Protein AF-A0AAE8HXZ0-F1 (afdb_monomer_lite)

Structure (mmCIF, N/CA/C/O backbone):
data_AF-A0AAE8HXZ0-F1
#
_entry.id   AF-A0AAE8HXZ0-F1
#
loop_
_atom_site.group_PDB
_atom_site.id
_atom_site.type_symbol
_atom_site.label_atom_id
_atom_site.label_alt_id
_atom_site.label_comp_id
_atom_site.label_asym_id
_atom_site.label_entity_id
_atom_site.label_seq_id
_atom_site.pdbx_PDB_ins_code
_atom_site.Cartn_x
_atom_site.Cartn_y
_atom_site.Cartn_z
_atom_site.occupancy
_atom_site.B_iso_or_equiv
_atom_site.auth_seq_id
_atom_site.auth_comp_id
_atom_site.auth_asym_id
_atom_site.auth_atom_id
_atom_site.pdbx_PDB_model_num
ATOM 1 N N . MET A 1 1 ? -3.120 -2.934 -0.104 1.00 92.19 1 MET A N 1
ATOM 2 C CA . MET A 1 1 ? -2.811 -2.617 -1.514 1.00 92.19 1 MET A CA 1
ATOM 3 C C . MET A 1 1 ? -2.583 -1.122 -1.677 1.00 92.19 1 MET A C 1
ATOM 5 O O . MET A 1 1 ? -1.446 -0.755 -1.923 1.00 92.19 1 MET A O 1
ATOM 9 N N . ALA A 1 2 ? -3.593 -0.275 -1.425 1.00 96.12 2 ALA A N 1
ATOM 10 C CA . ALA A 1 2 ? -3.487 1.191 -1.503 1.00 96.12 2 ALA A CA 1
ATOM 11 C C . ALA A 1 2 ? -2.218 1.760 -0.833 1.00 96.12 2 ALA A C 1
ATOM 13 O O . ALA A 1 2 ? -1.395 2.366 -1.506 1.00 96.12 2 ALA A O 1
ATOM 14 N N . ALA A 1 3 ? -1.989 1.439 0.446 1.00 96.56 3 ALA A N 1
ATOM 15 C CA . ALA A 1 3 ? -0.815 1.903 1.197 1.00 96.56 3 ALA A CA 1
ATOM 16 C C . ALA A 1 3 ? 0.551 1.437 0.648 1.00 96.56 3 ALA A C 1
ATOM 18 O O . ALA A 1 3 ? 1.568 2.062 0.921 1.00 96.56 3 ALA A O 1
ATOM 19 N N . CYS A 1 4 ? 0.604 0.336 -0.108 1.00 97.38 4 CYS A N 1
ATOM 20 C CA . CYS A 1 4 ? 1.838 -0.071 -0.786 1.00 97.38 4 CYS A CA 1
ATOM 21 C C . CYS A 1 4 ? 2.037 0.728 -2.077 1.00 97.38 4 CYS A C 1
ATOM 23 O O . CYS A 1 4 ? 3.144 1.179 -2.365 1.00 97.38 4 CYS A O 1
ATOM 25 N N . LEU A 1 5 ? 0.953 0.928 -2.833 1.00 97.75 5 LEU A N 1
ATOM 26 C CA . LEU A 1 5 ? 0.959 1.648 -4.103 1.00 97.75 5 LEU A CA 1
ATOM 27 C C . LEU A 1 5 ? 1.390 3.112 -3.940 1.00 97.75 5 LEU A C 1
ATOM 29 O O . LEU A 1 5 ? 2.211 3.581 -4.721 1.00 97.75 5 LEU A O 1
ATOM 33 N N . THR A 1 6 ? 0.952 3.797 -2.877 1.00 97.19 6 THR A N 1
ATOM 34 C CA . THR A 1 6 ? 1.369 5.182 -2.560 1.00 97.19 6 THR A CA 1
ATOM 35 C C . THR A 1 6 ? 2.874 5.343 -2.321 1.00 97.19 6 THR A C 1
ATOM 37 O O . THR A 1 6 ? 3.382 6.460 -2.315 1.00 97.19 6 THR A O 1
ATOM 40 N N . ARG A 1 7 ? 3.607 4.242 -2.128 1.00 95.19 7 ARG A N 1
ATOM 41 C CA . ARG A 1 7 ? 5.056 4.237 -1.887 1.00 95.19 7 ARG A CA 1
ATOM 42 C C . ARG A 1 7 ? 5.869 3.814 -3.109 1.00 95.19 7 ARG A C 1
ATOM 44 O O . ARG A 1 7 ? 7.080 3.687 -2.999 1.00 95.19 7 ARG A O 1
ATOM 51 N N . GLN A 1 8 ? 5.222 3.556 -4.245 1.00 95.44 8 GLN A N 1
ATOM 52 C CA . GLN A 1 8 ? 5.922 3.157 -5.463 1.00 95.44 8 GLN A CA 1
ATOM 53 C C . GLN A 1 8 ? 6.531 4.373 -6.164 1.00 95.44 8 GLN A C 1
ATOM 55 O O . GLN A 1 8 ? 5.982 5.480 -6.124 1.00 95.44 8 GLN A O 1
ATOM 60 N N . ASP A 1 9 ? 7.651 4.155 -6.850 1.00 94.44 9 ASP A N 1
ATOM 61 C CA . ASP A 1 9 ? 8.340 5.200 -7.614 1.00 94.44 9 ASP A CA 1
ATOM 62 C C . ASP A 1 9 ? 7.613 5.564 -8.913 1.00 94.44 9 ASP A C 1
ATOM 64 O O . ASP A 1 9 ? 7.734 6.687 -9.398 1.00 94.44 9 ASP A O 1
ATOM 68 N N . VAL A 1 10 ? 6.800 4.645 -9.444 1.00 95.38 10 VAL A N 1
ATOM 69 C CA . VAL A 1 10 ? 5.996 4.856 -10.654 1.00 95.38 10 VAL A CA 1
ATOM 70 C C . VAL A 1 10 ? 4.844 5.829 -10.351 1.00 95.38 10 VAL A C 1
ATOM 72 O O . VAL A 1 10 ? 3.943 5.454 -9.592 1.00 95.38 10 VAL A O 1
ATOM 75 N N . PRO A 1 11 ? 4.800 7.035 -10.963 1.00 97.00 11 PRO A N 1
ATOM 76 C CA . PRO A 1 11 ? 3.822 8.072 -10.613 1.00 97.00 11 PRO A CA 1
ATOM 77 C C . PRO A 1 11 ? 2.368 7.615 -10.730 1.00 97.00 11 PRO A C 1
ATOM 79 O O . PRO A 1 11 ? 1.582 7.824 -9.811 1.00 97.00 11 PRO A O 1
ATOM 82 N N . TYR A 1 12 ? 2.037 6.901 -11.809 1.00 97.12 12 TYR A N 1
ATOM 83 C CA . TYR A 1 12 ? 0.696 6.356 -12.011 1.00 97.12 12 TYR A CA 1
ATOM 84 C C . TYR A 1 12 ? 0.282 5.402 -10.880 1.00 97.12 12 TYR A C 1
ATOM 86 O O . TYR A 1 12 ? -0.817 5.500 -10.348 1.00 97.12 12 TYR A O 1
ATOM 94 N N . LEU A 1 13 ? 1.168 4.496 -10.451 1.00 97.62 13 LEU A N 1
ATOM 95 C CA . LEU A 1 13 ? 0.850 3.568 -9.360 1.00 97.62 13 LEU A CA 1
ATOM 96 C C . LEU A 1 13 ? 0.683 4.296 -8.028 1.00 97.62 13 LEU A C 1
ATOM 98 O O . LEU A 1 13 ? -0.207 3.948 -7.253 1.00 97.62 13 LEU A O 1
ATOM 102 N N . ARG A 1 14 ? 1.497 5.325 -7.783 1.00 97.94 14 ARG A N 1
ATOM 103 C CA . ARG A 1 14 ? 1.372 6.182 -6.603 1.00 97.94 14 ARG A CA 1
ATOM 104 C C . ARG A 1 14 ? 0.014 6.868 -6.549 1.00 97.94 14 ARG A C 1
ATOM 106 O O . ARG A 1 14 ? -0.670 6.780 -5.530 1.00 97.94 14 ARG A O 1
ATOM 113 N N . GLU A 1 15 ? -0.393 7.486 -7.653 1.00 98.19 15 GLU A N 1
ATOM 114 C CA . GLU A 1 15 ? -1.700 8.126 -7.797 1.00 98.19 15 GLU A CA 1
ATOM 115 C C . GLU A 1 15 ? -2.845 7.128 -7.586 1.00 98.19 15 GLU A C 1
ATOM 117 O O . GLU A 1 15 ? -3.724 7.371 -6.760 1.00 98.19 15 GLU A O 1
ATOM 122 N N . GLN A 1 16 ? -2.788 5.956 -8.226 1.00 98.00 16 GLN A N 1
ATOM 123 C CA . GLN A 1 16 ? -3.768 4.886 -8.012 1.00 98.00 16 GLN A CA 1
ATOM 124 C C . GLN A 1 16 ? -3.855 4.478 -6.533 1.00 98.00 16 GLN A C 1
ATOM 126 O O . GLN A 1 16 ? -4.948 4.241 -6.017 1.00 98.00 16 GLN A O 1
ATOM 131 N N . GLY A 1 17 ? -2.722 4.434 -5.826 1.00 97.56 17 GLY A N 1
ATOM 132 C CA . GLY A 1 17 ? -2.674 4.203 -4.385 1.00 97.56 17 GLY A CA 1
ATOM 133 C C . GLY A 1 17 ? -3.431 5.262 -3.582 1.00 97.56 17 GLY A C 1
ATOM 134 O O . GLY A 1 17 ? -4.207 4.902 -2.694 1.00 97.56 17 GLY A O 1
ATOM 135 N N . HIS A 1 18 ? -3.250 6.544 -3.910 1.00 97.56 18 HIS A N 1
ATOM 136 C CA . HIS A 1 18 ? -3.962 7.649 -3.262 1.00 97.56 18 HIS A CA 1
ATOM 137 C C . HIS A 1 18 ? -5.463 7.607 -3.552 1.00 97.56 18 HIS A C 1
ATOM 139 O O . HIS A 1 18 ? -6.260 7.700 -2.622 1.00 97.56 18 HIS A O 1
ATOM 145 N N . LEU A 1 19 ? -5.860 7.391 -4.809 1.00 97.75 19 LEU A N 1
ATOM 146 C CA . LEU A 1 19 ? -7.269 7.293 -5.201 1.00 97.75 19 LEU A CA 1
ATOM 147 C C . LEU A 1 19 ? -7.977 6.137 -4.484 1.00 97.75 19 LEU A C 1
ATOM 149 O O . LEU A 1 19 ? -9.075 6.309 -3.955 1.00 97.75 19 LEU A O 1
ATOM 153 N N . TRP A 1 20 ? -7.331 4.972 -4.399 1.00 95.50 20 TRP A N 1
ATOM 154 C CA . TRP A 1 20 ? -7.861 3.837 -3.644 1.00 95.50 20 TRP A CA 1
ATOM 155 C C . TRP A 1 20 ? -7.920 4.116 -2.141 1.00 95.50 20 TRP A C 1
ATOM 157 O O . TRP A 1 20 ? -8.905 3.756 -1.502 1.00 95.50 20 TRP A O 1
ATOM 167 N N . GLY A 1 21 ? -6.891 4.750 -1.570 1.00 94.69 21 GLY A N 1
ATOM 168 C CA . GLY A 1 21 ? -6.874 5.145 -0.160 1.00 94.69 21 GLY A CA 1
ATOM 169 C C . GLY A 1 21 ? -8.021 6.095 0.181 1.00 94.69 21 GLY A C 1
ATOM 170 O O . GLY A 1 21 ? -8.763 5.844 1.126 1.00 94.69 21 GLY A O 1
ATOM 171 N N . ASN A 1 22 ? -8.234 7.118 -0.646 1.00 94.44 22 ASN A N 1
ATOM 172 C CA . ASN A 1 22 ? -9.338 8.062 -0.492 1.00 94.44 22 ASN A CA 1
ATOM 173 C C . ASN A 1 22 ? -10.696 7.363 -0.599 1.00 94.44 22 ASN A C 1
ATOM 175 O O . ASN A 1 22 ? -11.563 7.592 0.237 1.00 94.44 22 ASN A O 1
ATOM 179 N N . ALA A 1 23 ? -10.873 6.465 -1.572 1.00 94.25 23 ALA A N 1
ATOM 180 C CA . ALA A 1 23 ? -12.110 5.699 -1.707 1.00 94.25 23 ALA A CA 1
ATOM 181 C C . ALA A 1 23 ? -12.381 4.797 -0.489 1.00 94.25 23 ALA A C 1
ATOM 183 O O . ALA A 1 23 ? -13.538 4.636 -0.106 1.00 94.25 23 ALA A O 1
ATOM 184 N N . ILE A 1 24 ? -11.336 4.224 0.126 1.00 91.31 24 ILE A N 1
ATOM 185 C CA . ILE A 1 24 ? -11.455 3.453 1.374 1.00 91.31 24 ILE A CA 1
ATOM 186 C C . ILE A 1 24 ? -11.887 4.363 2.520 1.00 91.31 24 ILE A C 1
ATOM 188 O O . ILE A 1 24 ? -12.813 4.005 3.228 1.00 91.31 24 ILE A O 1
ATOM 192 N N . LEU A 1 25 ? -11.277 5.537 2.689 1.00 90.62 25 LEU A N 1
ATOM 193 C CA . LEU A 1 25 ? -11.635 6.457 3.775 1.00 90.62 25 LEU A CA 1
ATOM 194 C C . LEU A 1 25 ? -13.035 7.067 3.604 1.00 90.62 25 LEU A C 1
ATOM 196 O O . LEU A 1 25 ? -13.727 7.289 4.586 1.00 90.62 25 LEU A O 1
ATOM 200 N N . GLN A 1 26 ? -13.469 7.322 2.368 1.00 90.88 26 GLN A N 1
ATOM 201 C CA . GLN A 1 26 ? -14.799 7.874 2.080 1.00 90.88 26 GLN A CA 1
ATOM 202 C C . GLN A 1 26 ? -15.932 6.863 2.273 1.00 90.88 26 GLN A C 1
ATOM 204 O O . GLN A 1 26 ? -17.063 7.255 2.542 1.00 90.88 26 GLN A O 1
ATOM 209 N N . ARG A 1 27 ? -15.654 5.576 2.044 1.00 89.38 27 ARG A N 1
ATOM 210 C CA . ARG A 1 27 ? -16.660 4.499 2.081 1.00 89.38 27 ARG A CA 1
ATOM 211 C C . ARG A 1 27 ? -16.536 3.609 3.310 1.00 89.38 27 ARG A C 1
ATOM 213 O O . ARG A 1 27 ? -17.421 2.802 3.565 1.00 89.38 27 ARG A O 1
ATOM 220 N N . GLY A 1 28 ? -15.405 3.684 3.994 1.00 83.81 28 GLY A N 1
ATOM 221 C CA . GLY A 1 28 ? -15.100 2.894 5.166 1.00 83.81 28 GLY A CA 1
ATOM 222 C C . GLY A 1 28 ? -15.648 3.550 6.419 1.00 83.81 28 GLY A C 1
ATOM 223 O O . GLY A 1 28 ? -15.753 4.768 6.512 1.00 83.81 28 GLY A O 1
ATOM 224 N N . HIS A 1 29 ? -15.971 2.712 7.390 1.00 84.31 29 HIS A N 1
ATOM 225 C CA . HIS A 1 29 ? -16.290 3.141 8.741 1.00 84.31 29 HIS A CA 1
ATOM 226 C C . HIS A 1 29 ? -15.020 3.159 9.610 1.00 84.31 29 HIS A C 1
ATOM 228 O O . HIS A 1 29 ? -13.959 2.690 9.177 1.00 84.31 29 HIS A O 1
ATOM 234 N N . GLY A 1 30 ? -15.143 3.691 10.824 1.00 83.38 30 GLY A N 1
ATOM 235 C CA . GLY A 1 30 ? -14.051 3.838 11.786 1.00 83.38 30 GLY A CA 1
ATOM 236 C C . GLY A 1 30 ? -13.226 5.108 11.610 1.00 83.38 30 GLY A C 1
ATOM 237 O O . GLY A 1 30 ? -13.439 5.901 10.688 1.00 83.38 30 GLY A O 1
ATOM 238 N N . SER A 1 31 ? -12.299 5.330 12.538 1.00 85.50 31 SER A N 1
ATOM 239 C CA . SER A 1 31 ? -11.496 6.550 12.559 1.00 85.50 31 SER A CA 1
ATOM 240 C C . SER A 1 31 ? -10.389 6.512 11.502 1.00 85.50 31 SER A C 1
ATOM 242 O O . SER A 1 31 ? -9.917 5.451 11.092 1.00 85.50 31 SER A O 1
ATOM 244 N N . VAL A 1 32 ? -9.914 7.686 11.075 1.00 85.75 32 VAL A N 1
ATOM 245 C CA . VAL A 1 32 ? -8.735 7.780 10.194 1.00 85.75 32 VAL A CA 1
ATOM 246 C C . VAL A 1 32 ? -7.514 7.107 10.837 1.00 85.75 32 VAL A C 1
ATOM 248 O O . VAL A 1 32 ? -6.717 6.501 10.126 1.00 85.75 32 VAL A O 1
ATOM 251 N N . GLU A 1 33 ? -7.399 7.158 12.166 1.00 86.56 33 GLU A N 1
ATOM 252 C CA . GLU A 1 33 ? -6.290 6.579 12.933 1.00 86.56 33 GLU A CA 1
ATOM 253 C C . GLU A 1 33 ? -6.221 5.042 12.831 1.00 86.56 33 GLU A C 1
ATOM 255 O O . GLU A 1 33 ? -5.139 4.451 12.711 1.00 86.56 33 GLU A O 1
ATOM 260 N N . ASP A 1 34 ? -7.379 4.379 12.781 1.00 83.62 34 ASP A N 1
ATOM 261 C CA . ASP A 1 34 ? -7.455 2.928 12.580 1.00 83.62 34 ASP A CA 1
ATOM 262 C C . ASP A 1 34 ? -6.897 2.528 11.204 1.00 83.62 34 ASP A C 1
ATOM 264 O O . ASP A 1 34 ? -6.177 1.530 11.054 1.00 83.62 34 ASP A O 1
ATOM 268 N N . TRP A 1 35 ? -7.183 3.340 10.183 1.00 88.62 35 TRP A N 1
ATOM 269 C CA . TRP A 1 35 ? -6.701 3.126 8.820 1.00 88.62 35 TRP A CA 1
ATOM 270 C C . TRP A 1 35 ? -5.222 3.483 8.650 1.00 88.62 35 TRP A C 1
ATOM 272 O O . TRP A 1 35 ? -4.506 2.760 7.944 1.00 88.62 35 TRP A O 1
ATOM 282 N N . THR A 1 36 ? -4.737 4.550 9.295 1.00 89.75 36 THR A N 1
ATOM 283 C CA . THR A 1 36 ? -3.319 4.947 9.236 1.00 89.75 36 THR A CA 1
ATOM 284 C C . THR A 1 36 ? -2.429 3.904 9.900 1.00 89.75 36 THR A C 1
ATOM 286 O O . THR A 1 36 ? -1.418 3.524 9.315 1.00 89.75 36 THR A O 1
ATOM 289 N N . THR A 1 37 ? -2.855 3.315 11.021 1.00 89.62 37 THR A N 1
ATOM 290 C CA . THR A 1 37 ? -2.123 2.221 11.683 1.00 89.62 37 THR A CA 1
ATOM 291 C C . THR A 1 37 ? -1.895 1.025 10.747 1.00 89.62 37 THR A C 1
ATOM 293 O O . THR A 1 37 ? -0.809 0.434 10.703 1.00 89.62 37 THR A O 1
ATOM 296 N N . LEU A 1 38 ? -2.906 0.653 9.950 1.00 91.62 38 LEU A N 1
ATOM 297 C CA . LEU A 1 38 ? -2.757 -0.401 8.942 1.00 91.62 38 LEU A CA 1
ATOM 298 C C .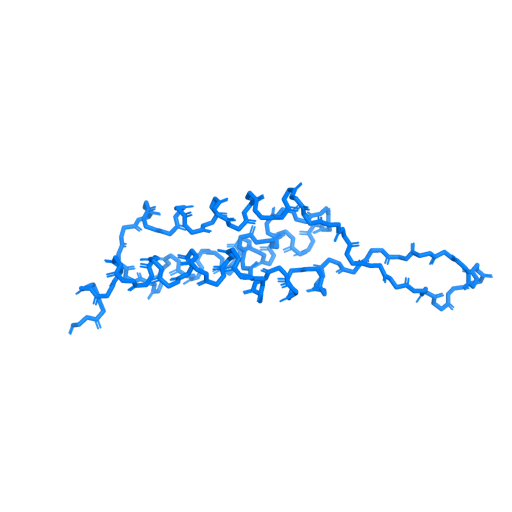 LEU A 1 38 ? -1.824 0.028 7.799 1.00 91.62 38 LEU A C 1
ATOM 300 O O . LEU A 1 38 ? -1.022 -0.785 7.328 1.00 91.62 38 LEU A O 1
ATOM 304 N N . ALA A 1 39 ? -1.922 1.279 7.343 1.00 94.62 39 ALA A N 1
ATOM 305 C CA . ALA A 1 39 ? -1.052 1.818 6.302 1.00 94.62 39 ALA A CA 1
ATOM 306 C C . ALA A 1 39 ? 0.426 1.831 6.735 1.00 94.62 39 ALA A C 1
ATOM 308 O O . ALA A 1 39 ? 1.289 1.409 5.961 1.00 94.62 39 ALA A O 1
ATOM 309 N N . ASP A 1 40 ? 0.707 2.201 7.983 1.00 93.81 40 ASP A N 1
ATOM 310 C CA . ASP A 1 40 ? 2.052 2.207 8.562 1.00 93.81 40 ASP A CA 1
ATOM 311 C C . ASP A 1 40 ? 2.627 0.797 8.674 1.00 93.81 40 ASP A C 1
ATOM 313 O O . ASP A 1 40 ? 3.779 0.558 8.306 1.00 93.81 40 ASP A O 1
ATOM 317 N N . ALA A 1 41 ? 1.813 -0.179 9.089 1.00 93.62 41 ALA A N 1
ATOM 318 C CA . ALA A 1 41 ? 2.229 -1.578 9.117 1.00 93.62 41 ALA A CA 1
ATOM 319 C C . ALA A 1 41 ? 2.600 -2.102 7.717 1.00 93.62 41 ALA A C 1
ATOM 321 O O . ALA A 1 41 ? 3.573 -2.847 7.569 1.00 93.62 41 ALA A O 1
ATOM 322 N N . VAL A 1 42 ? 1.858 -1.694 6.680 1.00 96.38 42 VAL A N 1
ATOM 323 C CA . VAL A 1 42 ? 2.202 -1.995 5.280 1.00 96.38 42 VAL A CA 1
ATOM 324 C C . VAL A 1 42 ? 3.507 -1.305 4.883 1.00 96.38 42 VAL A C 1
ATOM 326 O O . VAL A 1 42 ? 4.359 -1.951 4.278 1.00 96.38 42 VAL A O 1
ATOM 329 N N . GLY A 1 43 ? 3.704 -0.036 5.248 1.00 95.25 43 GLY A N 1
ATOM 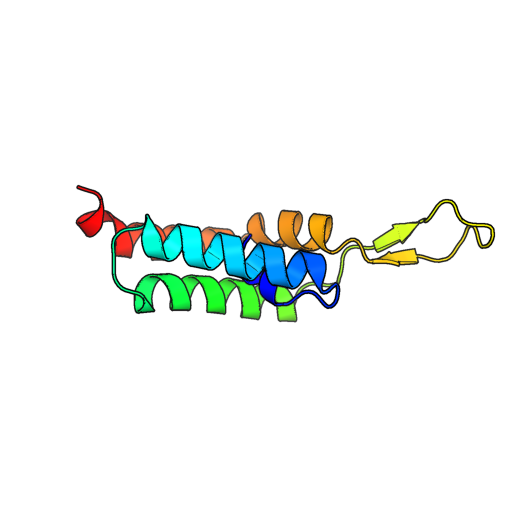330 C CA . GLY A 1 43 ? 4.936 0.709 4.971 1.00 95.25 43 GLY A CA 1
ATOM 331 C C . GLY A 1 43 ? 6.173 0.091 5.630 1.00 95.25 43 GLY A C 1
ATOM 332 O O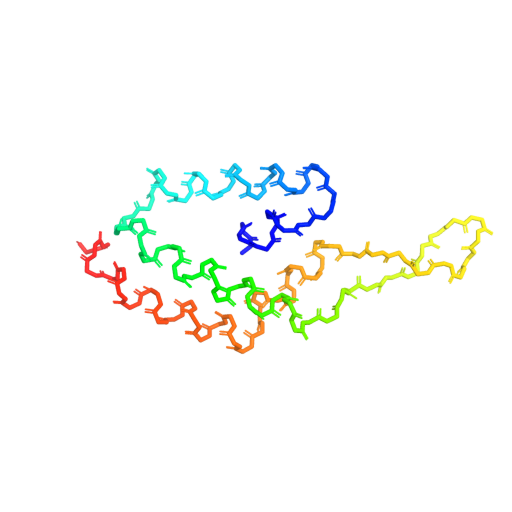 . GLY A 1 43 ? 7.199 -0.084 4.974 1.00 95.25 43 GLY A O 1
ATOM 333 N N . ALA A 1 44 ? 6.062 -0.314 6.895 1.00 94.88 44 ALA A N 1
ATOM 334 C CA . ALA A 1 44 ? 7.132 -0.979 7.634 1.00 94.88 44 ALA A CA 1
ATOM 335 C C . ALA A 1 44 ? 7.468 -2.364 7.061 1.00 94.88 44 ALA A C 1
ATOM 337 O O . ALA A 1 44 ? 8.629 -2.770 7.061 1.00 94.88 44 ALA A O 1
ATOM 338 N N . ALA A 1 45 ? 6.466 -3.100 6.571 1.00 95.44 45 ALA A N 1
ATOM 339 C CA . ALA A 1 45 ? 6.695 -4.361 5.877 1.00 95.44 45 ALA A CA 1
ATOM 340 C C . ALA A 1 45 ? 7.356 -4.133 4.507 1.00 95.44 45 ALA A C 1
ATOM 342 O O . ALA A 1 45 ? 8.309 -4.833 4.174 1.00 95.44 45 ALA A O 1
ATOM 343 N N . ALA A 1 46 ? 6.913 -3.119 3.754 1.00 95.06 46 ALA A N 1
ATOM 344 C CA . ALA A 1 46 ? 7.486 -2.769 2.456 1.00 95.06 46 ALA A CA 1
ATOM 345 C C . ALA A 1 46 ? 8.972 -2.410 2.571 1.00 95.06 46 ALA A C 1
ATOM 347 O O . ALA A 1 46 ? 9.773 -2.872 1.771 1.00 95.06 46 ALA A O 1
ATOM 348 N N . ALA A 1 47 ? 9.352 -1.651 3.604 1.00 93.56 47 ALA A N 1
ATOM 349 C CA . ALA A 1 47 ? 10.740 -1.258 3.848 1.00 93.56 47 ALA A CA 1
ATOM 350 C C . ALA A 1 47 ? 11.689 -2.442 4.129 1.00 93.56 47 ALA A C 1
ATOM 352 O O . ALA A 1 47 ? 12.903 -2.285 4.045 1.00 93.56 47 ALA A O 1
ATOM 353 N N . ARG A 1 48 ? 11.151 -3.617 4.484 1.00 93.56 48 ARG A N 1
ATOM 354 C CA . ARG A 1 48 ? 11.925 -4.833 4.791 1.00 93.56 48 ARG A CA 1
ATOM 355 C C . ARG A 1 48 ? 11.901 -5.867 3.667 1.00 93.56 48 ARG A C 1
ATOM 357 O O . ARG A 1 48 ? 12.635 -6.847 3.749 1.00 93.56 48 ARG A O 1
ATOM 364 N N . GLN A 1 49 ? 11.040 -5.697 2.667 1.00 93.12 49 GLN A N 1
ATOM 365 C CA . GLN A 1 49 ? 10.880 -6.652 1.577 1.00 93.12 49 GLN A CA 1
ATOM 366 C C . GLN A 1 49 ? 11.634 -6.168 0.338 1.00 93.12 49 GLN A C 1
ATOM 368 O O . GLN A 1 49 ? 11.560 -5.002 -0.040 1.00 93.12 49 GLN A O 1
ATOM 373 N N . THR A 1 50 ? 12.346 -7.079 -0.319 1.00 95.06 50 THR A N 1
ATOM 374 C CA . THR A 1 50 ? 13.012 -6.794 -1.592 1.00 95.06 50 THR A CA 1
ATOM 375 C C . THR A 1 50 ? 11.979 -6.606 -2.704 1.00 95.06 50 THR A C 1
ATOM 377 O O . THR A 1 50 ? 11.006 -7.357 -2.778 1.00 95.06 50 THR A O 1
ATOM 380 N N . MET A 1 51 ? 12.197 -5.615 -3.575 1.00 95.31 51 MET A N 1
ATOM 381 C CA . MET A 1 51 ? 11.375 -5.393 -4.768 1.00 95.31 51 MET A CA 1
ATOM 382 C C . MET A 1 51 ? 11.333 -6.659 -5.631 1.00 95.31 51 MET A C 1
ATOM 384 O O . MET A 1 51 ? 12.377 -7.237 -5.932 1.00 95.31 51 MET A O 1
ATOM 388 N N . SER A 1 52 ? 10.138 -7.074 -6.049 1.00 96.00 52 SER A N 1
ATOM 389 C CA . SER A 1 52 ? 9.980 -8.194 -6.977 1.00 96.00 52 SER A CA 1
ATOM 390 C C . SER A 1 52 ? 10.517 -7.781 -8.346 1.00 96.00 52 SER A C 1
ATOM 392 O O . SER A 1 52 ? 10.211 -6.693 -8.836 1.00 96.00 52 SER A O 1
ATOM 394 N N . MET A 1 53 ? 11.318 -8.643 -8.966 1.00 94.50 53 MET A N 1
ATOM 395 C CA . MET A 1 53 ? 11.979 -8.377 -10.243 1.00 94.50 53 MET A CA 1
ATOM 396 C C . MET A 1 53 ? 11.596 -9.450 -11.262 1.00 94.50 53 MET A C 1
ATOM 398 O O . MET A 1 53 ? 11.452 -10.615 -10.898 1.00 94.50 53 MET A O 1
ATOM 402 N N . ALA A 1 54 ? 11.496 -9.086 -12.539 1.00 91.62 54 ALA A N 1
ATOM 403 C CA . ALA A 1 54 ? 11.353 -10.047 -13.633 1.00 91.62 54 ALA A CA 1
ATOM 404 C C . ALA A 1 54 ? 12.261 -9.702 -14.807 1.00 91.62 54 ALA A C 1
ATOM 406 O O . ALA A 1 54 ? 12.617 -8.544 -15.021 1.00 91.62 54 ALA A O 1
ATOM 407 N N . ARG A 1 55 ? 12.620 -10.719 -15.591 1.00 89.12 55 ARG A N 1
ATOM 408 C CA . ARG A 1 55 ? 13.308 -10.521 -16.867 1.00 89.12 55 ARG A CA 1
ATOM 409 C C . ARG A 1 55 ? 12.365 -9.799 -17.833 1.00 89.12 55 ARG A C 1
ATOM 411 O O . ARG A 1 55 ? 11.199 -10.165 -17.936 1.00 89.12 55 ARG A O 1
ATOM 418 N N . GLY A 1 56 ? 12.857 -8.754 -18.495 1.00 81.62 56 GLY A N 1
ATOM 419 C CA . GLY A 1 56 ? 12.097 -8.041 -19.521 1.00 81.62 56 GLY A CA 1
ATOM 420 C C . GLY A 1 56 ? 12.431 -8.510 -20.937 1.00 81.62 56 GLY A C 1
ATOM 421 O O . GLY A 1 56 ? 13.567 -8.872 -21.213 1.00 81.62 56 GLY A O 1
ATOM 422 N N . ASP A 1 57 ? 11.471 -8.380 -21.851 1.00 73.25 57 ASP A N 1
ATOM 423 C CA . ASP A 1 57 ? 11.581 -8.863 -23.242 1.00 73.25 57 ASP A CA 1
ATOM 424 C C . ASP A 1 57 ? 12.352 -7.913 -24.196 1.00 73.25 57 ASP A C 1
ATOM 426 O O . ASP A 1 57 ? 12.184 -7.954 -25.411 1.00 73.25 57 ASP A O 1
ATOM 430 N N . GLY A 1 58 ? 13.160 -6.984 -23.668 1.00 66.25 58 GLY A N 1
ATOM 431 C CA . GLY A 1 58 ? 13.844 -5.953 -24.470 1.00 66.25 58 GLY A CA 1
ATOM 432 C C . GLY A 1 58 ? 15.151 -6.432 -25.112 1.00 66.25 58 GLY A C 1
ATOM 433 O O . GLY A 1 58 ? 15.682 -7.467 -24.730 1.00 66.25 58 GLY A O 1
ATOM 434 N N . ALA A 1 59 ? 15.727 -5.639 -26.028 1.00 63.41 59 ALA A N 1
ATOM 435 C CA . ALA A 1 59 ? 16.985 -5.948 -26.738 1.00 63.41 59 ALA A CA 1
ATOM 436 C C . ALA A 1 59 ? 18.169 -6.325 -25.818 1.00 63.41 59 ALA A C 1
ATOM 438 O O . ALA A 1 59 ? 19.082 -7.030 -26.233 1.00 63.41 59 ALA A O 1
ATOM 439 N N . VAL A 1 60 ? 18.124 -5.901 -24.552 1.00 62.56 60 VAL A N 1
ATOM 440 C CA . VAL A 1 60 ? 18.983 -6.402 -23.476 1.00 62.56 60 VAL A CA 1
ATOM 441 C C . VAL A 1 60 ? 18.207 -7.494 -22.728 1.00 62.56 60 VAL A C 1
ATOM 443 O O . VAL A 1 60 ? 17.533 -7.203 -21.740 1.00 62.56 60 VAL A O 1
ATOM 446 N N . HIS A 1 61 ? 18.270 -8.739 -23.216 1.00 56.50 61 HIS A N 1
ATOM 447 C CA . HIS A 1 61 ? 17.525 -9.907 -22.701 1.00 56.50 61 HIS A CA 1
ATOM 448 C C . HIS A 1 61 ? 17.824 -10.280 -21.225 1.00 56.50 61 HIS A C 1
ATOM 450 O O . HIS A 1 61 ? 17.222 -11.208 -20.684 1.00 56.50 61 HIS A O 1
ATOM 456 N N . ASP A 1 62 ? 18.695 -9.538 -20.534 1.00 58.75 62 ASP A N 1
ATOM 457 C CA . ASP A 1 62 ? 19.156 -9.851 -19.175 1.00 58.75 62 ASP A CA 1
ATOM 458 C C . ASP A 1 62 ? 18.915 -8.754 -18.131 1.00 58.75 62 ASP A C 1
ATOM 460 O O . ASP A 1 62 ? 19.237 -8.939 -16.957 1.00 58.75 62 ASP A O 1
ATOM 464 N N . ALA A 1 63 ? 18.305 -7.623 -18.499 1.00 79.44 63 ALA A N 1
ATOM 465 C CA . ALA A 1 63 ? 17.988 -6.597 -17.510 1.00 79.44 63 ALA A CA 1
ATOM 466 C C . ALA A 1 63 ? 16.752 -7.000 -16.682 1.00 79.44 63 ALA A C 1
ATOM 468 O O . ALA A 1 63 ? 15.627 -7.046 -17.193 1.00 79.44 63 ALA A O 1
ATOM 469 N N . LEU A 1 64 ? 16.957 -7.262 -15.387 1.00 89.19 64 LEU A N 1
ATOM 470 C CA . LEU A 1 64 ? 15.873 -7.383 -14.413 1.00 89.19 64 LEU A CA 1
ATOM 471 C C . LEU A 1 64 ? 15.122 -6.050 -14.307 1.00 89.19 64 LEU A C 1
ATOM 473 O O . LEU A 1 64 ? 15.720 -5.001 -14.068 1.00 89.19 64 LEU A O 1
ATOM 477 N N . LYS A 1 65 ? 13.799 -6.098 -14.449 1.00 90.88 65 LYS A N 1
ATOM 478 C CA . LYS A 1 65 ? 12.898 -4.953 -14.313 1.00 90.88 65 LYS A CA 1
ATOM 479 C C . LYS A 1 65 ? 12.094 -5.058 -13.018 1.00 90.88 65 LYS A C 1
ATOM 481 O O . LYS A 1 65 ? 11.633 -6.154 -12.689 1.00 90.88 65 LYS A O 1
ATOM 486 N N . PRO A 1 66 ? 11.887 -3.943 -12.299 1.00 93.44 66 PRO A N 1
ATOM 487 C CA . PRO A 1 66 ? 11.049 -3.937 -11.110 1.00 93.44 66 PRO A CA 1
ATOM 488 C C . PRO A 1 66 ? 9.589 -4.219 -11.470 1.00 93.44 66 PRO A C 1
ATOM 490 O O . PRO A 1 66 ? 9.052 -3.689 -12.444 1.00 93.44 66 PRO A O 1
ATOM 493 N N . MET A 1 67 ? 8.935 -5.030 -10.645 1.00 95.44 67 MET A N 1
ATOM 494 C CA . MET A 1 67 ? 7.523 -5.383 -10.736 1.00 95.44 67 MET A CA 1
ATOM 495 C C . MET A 1 67 ? 6.758 -4.858 -9.511 1.00 95.44 67 MET A C 1
ATOM 497 O O . MET A 1 67 ? 6.340 -5.640 -8.655 1.00 95.44 67 MET A O 1
ATOM 501 N N . PRO A 1 68 ? 6.517 -3.539 -9.417 1.00 95.94 68 PRO A N 1
ATOM 502 C CA . PRO A 1 68 ? 5.896 -2.917 -8.243 1.00 95.94 68 PRO A CA 1
ATOM 503 C C . PRO A 1 68 ? 4.493 -3.462 -7.920 1.00 95.94 68 PRO A C 1
ATOM 505 O O . PRO A 1 68 ? 4.111 -3.566 -6.755 1.00 95.94 68 PRO A O 1
ATOM 508 N N . LEU A 1 69 ? 3.720 -3.866 -8.936 1.00 96.38 69 LEU A N 1
ATOM 509 C CA . LEU A 1 69 ? 2.409 -4.491 -8.727 1.00 96.38 69 LEU A CA 1
ATOM 510 C C . LEU A 1 69 ? 2.519 -5.883 -8.092 1.00 96.38 69 LEU A C 1
ATOM 512 O O . LEU A 1 69 ? 1.760 -6.189 -7.171 1.00 96.38 69 LEU A O 1
ATOM 516 N N . LEU A 1 70 ? 3.466 -6.705 -8.558 1.00 96.56 70 LEU A N 1
ATOM 517 C CA . LEU A 1 70 ? 3.726 -8.022 -7.975 1.00 96.56 70 LEU A CA 1
ATOM 518 C C . LEU A 1 70 ? 4.257 -7.873 -6.550 1.00 96.56 70 LEU A C 1
ATOM 520 O O . LEU A 1 70 ? 3.728 -8.507 -5.643 1.00 96.56 70 LEU A O 1
ATOM 524 N N . PHE A 1 71 ? 5.200 -6.955 -6.338 1.00 97.62 71 PHE A N 1
ATOM 525 C CA . PHE A 1 71 ? 5.709 -6.616 -5.013 1.00 97.62 71 PHE A CA 1
ATOM 526 C C . PHE A 1 71 ? 4.579 -6.269 -4.043 1.00 97.62 71 PHE A C 1
ATOM 528 O O . PHE A 1 71 ? 4.459 -6.877 -2.981 1.00 97.62 71 PHE A O 1
ATOM 535 N N . CYS A 1 72 ? 3.684 -5.351 -4.421 1.00 97.25 72 CYS A N 1
ATOM 536 C CA . CYS A 1 72 ? 2.556 -5.002 -3.565 1.00 97.25 72 CYS A CA 1
ATOM 537 C C . CYS A 1 72 ? 1.573 -6.164 -3.359 1.00 97.25 72 CYS A C 1
ATOM 539 O O . CYS A 1 72 ? 1.002 -6.279 -2.272 1.00 97.25 72 CYS A O 1
ATOM 541 N N . HIS A 1 73 ? 1.376 -7.029 -4.358 1.00 97.00 73 HIS A N 1
ATOM 542 C CA . HIS A 1 73 ? 0.554 -8.235 -4.236 1.00 97.00 73 HIS A CA 1
ATOM 543 C C . HIS A 1 73 ? 1.145 -9.244 -3.237 1.00 97.00 73 HIS A C 1
ATOM 545 O O . HIS A 1 73 ? 0.428 -9.773 -2.385 1.00 97.00 73 HIS A O 1
ATOM 551 N N . GLU A 1 74 ? 2.448 -9.495 -3.309 1.00 96.94 74 GLU A N 1
ATOM 552 C CA . GLU A 1 74 ? 3.158 -10.395 -2.400 1.00 96.94 74 GLU A CA 1
ATOM 553 C C . GLU A 1 74 ? 3.195 -9.818 -0.983 1.00 96.94 74 GLU A C 1
ATOM 555 O O . GLU A 1 74 ? 2.868 -10.510 -0.015 1.00 96.94 74 GLU A O 1
ATOM 560 N N . LEU A 1 75 ? 3.478 -8.519 -0.859 1.00 97.12 75 LEU A N 1
ATOM 561 C CA . LEU A 1 75 ? 3.532 -7.813 0.415 1.00 97.12 75 LEU A CA 1
ATOM 562 C C . LEU A 1 75 ? 2.214 -7.924 1.191 1.00 97.12 75 LEU A C 1
ATOM 564 O O . LEU A 1 75 ? 2.228 -8.227 2.385 1.00 97.12 75 LEU A O 1
ATOM 568 N N . VAL A 1 76 ? 1.058 -7.731 0.541 1.00 94.81 76 VAL A N 1
ATOM 569 C CA . VAL A 1 76 ? -0.250 -7.829 1.226 1.00 94.81 76 VAL A CA 1
ATOM 570 C C . VAL A 1 76 ? -0.604 -9.251 1.666 1.00 94.81 76 VAL A C 1
ATOM 572 O O . VAL A 1 76 ? -1.481 -9.428 2.514 1.00 94.81 76 VAL A O 1
ATOM 575 N N . ARG A 1 77 ? 0.070 -10.259 1.104 1.00 94.44 77 ARG A N 1
ATOM 576 C CA . ARG A 1 77 ? -0.060 -11.672 1.482 1.00 94.44 77 ARG A CA 1
ATOM 577 C C . ARG A 1 77 ? 0.966 -12.093 2.533 1.00 94.44 77 ARG A C 1
ATOM 579 O O . ARG A 1 77 ? 0.823 -13.180 3.093 1.00 94.44 77 ARG A O 1
ATOM 586 N N . SER A 1 78 ? 1.955 -11.248 2.828 1.00 94.50 78 SER A N 1
ATOM 587 C CA . SER A 1 78 ? 2.963 -11.530 3.847 1.00 94.50 78 SER A CA 1
ATOM 588 C C . SER A 1 78 ? 2.319 -11.747 5.228 1.00 94.50 78 SER A C 1
ATOM 590 O O . SER A 1 78 ? 1.308 -11.106 5.555 1.00 94.50 78 SER A O 1
ATOM 592 N N . PRO A 1 79 ? 2.895 -12.613 6.084 1.00 94.44 79 PRO A N 1
ATOM 593 C CA . PRO A 1 79 ? 2.364 -12.854 7.424 1.00 94.44 79 PRO A CA 1
ATOM 594 C C . PRO A 1 79 ? 2.229 -11.575 8.263 1.00 94.44 79 PRO A C 1
ATOM 596 O O . PRO A 1 79 ? 1.221 -11.393 8.947 1.00 94.44 79 PRO A O 1
ATOM 599 N N . ALA A 1 80 ? 3.200 -10.661 8.162 1.00 92.00 80 ALA A N 1
ATOM 600 C CA . ALA A 1 80 ? 3.213 -9.406 8.909 1.00 92.00 80 ALA A CA 1
ATOM 601 C C . ALA A 1 80 ? 2.022 -8.502 8.547 1.00 92.00 80 ALA A C 1
ATOM 603 O O . ALA A 1 80 ? 1.289 -8.057 9.435 1.00 92.00 80 ALA A O 1
ATOM 604 N N . VAL A 1 81 ? 1.775 -8.290 7.248 1.00 94.31 81 VAL A N 1
ATOM 605 C CA . VAL A 1 81 ? 0.648 -7.467 6.781 1.00 94.31 81 VAL A CA 1
ATOM 606 C C . VAL A 1 81 ? -0.684 -8.165 7.035 1.00 94.31 81 VAL A C 1
ATOM 608 O O . VAL A 1 81 ? -1.649 -7.518 7.445 1.00 94.31 81 VAL A O 1
ATOM 611 N N . ARG A 1 82 ? -0.755 -9.492 6.873 1.00 94.31 82 ARG A N 1
ATOM 612 C CA . ARG A 1 82 ? -1.969 -10.258 7.184 1.00 94.31 82 ARG A CA 1
ATOM 613 C C . ARG A 1 82 ? -2.344 -10.139 8.663 1.00 94.31 82 ARG A C 1
ATOM 615 O O . ARG A 1 82 ? -3.517 -9.922 8.964 1.00 94.31 82 ARG A O 1
ATOM 622 N N . ALA A 1 83 ? -1.371 -10.225 9.569 1.00 93.56 83 ALA A N 1
ATOM 623 C CA . ALA A 1 83 ? -1.592 -10.046 11.001 1.00 93.56 83 ALA A CA 1
ATOM 624 C C . ALA A 1 83 ? -2.032 -8.612 11.343 1.00 93.56 83 ALA A C 1
ATOM 626 O O . ALA A 1 83 ? -2.971 -8.433 12.119 1.00 93.56 83 ALA A O 1
ATOM 627 N N . ALA A 1 84 ? -1.408 -7.598 10.733 1.00 92.44 84 ALA A N 1
ATOM 628 C CA . ALA A 1 84 ? -1.811 -6.202 10.904 1.00 92.44 84 ALA A CA 1
ATOM 629 C C . ALA A 1 84 ? -3.247 -5.955 10.423 1.00 92.44 84 ALA A C 1
ATOM 631 O O . ALA A 1 84 ? -4.037 -5.360 11.150 1.00 92.44 84 ALA A O 1
ATOM 632 N N . LYS A 1 85 ? -3.623 -6.503 9.258 1.00 92.00 85 LYS A N 1
ATOM 633 C CA . LYS A 1 85 ? -4.993 -6.426 8.738 1.00 92.00 85 LYS A CA 1
ATOM 634 C C . LYS A 1 85 ? -5.999 -7.042 9.706 1.00 92.00 85 LYS A C 1
ATOM 636 O O . LYS A 1 85 ? -7.021 -6.433 9.980 1.00 92.00 85 LYS A O 1
ATOM 641 N N . VAL A 1 86 ? -5.722 -8.235 10.237 1.00 93.06 86 VAL A N 1
ATOM 642 C CA . VAL A 1 86 ? -6.621 -8.883 11.209 1.00 93.06 86 VAL A CA 1
ATOM 643 C C . VAL A 1 86 ? -6.792 -8.021 12.461 1.00 93.06 86 VAL A C 1
ATOM 645 O O . VAL A 1 86 ? -7.913 -7.890 12.942 1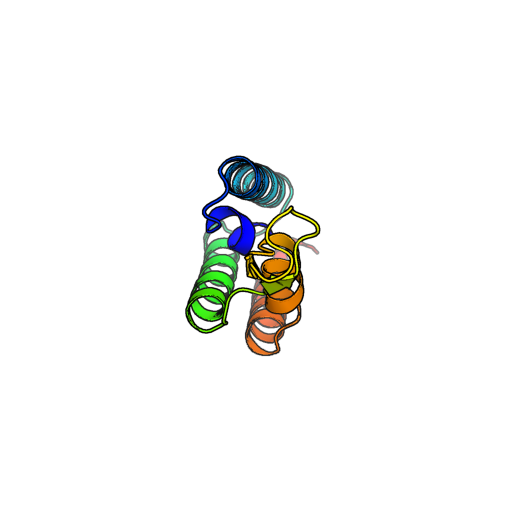.00 93.06 86 VAL A O 1
ATOM 648 N N . ARG A 1 87 ? -5.716 -7.411 12.975 1.00 90.44 87 ARG A N 1
ATOM 649 C CA . ARG A 1 87 ? -5.808 -6.492 14.118 1.00 90.44 87 ARG A CA 1
ATOM 650 C C . ARG A 1 87 ? -6.639 -5.254 13.790 1.00 90.44 87 ARG A C 1
ATOM 652 O O . ARG A 1 87 ? -7.546 -4.954 14.556 1.00 90.44 87 ARG A O 1
ATOM 659 N N . ALA A 1 88 ? -6.387 -4.598 12.659 1.00 89.12 88 ALA A N 1
ATOM 660 C CA . ALA A 1 88 ? -7.150 -3.427 12.229 1.00 89.12 88 ALA A CA 1
ATOM 661 C C . ALA A 1 88 ? -8.644 -3.754 12.070 1.00 89.12 88 ALA A C 1
ATOM 663 O O . ALA A 1 88 ? -9.489 -3.081 12.641 1.00 89.12 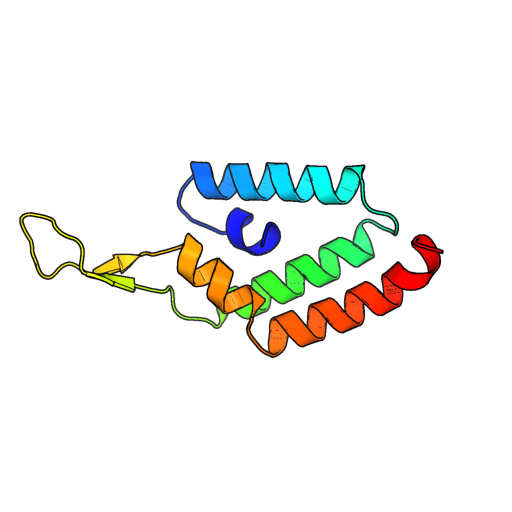88 ALA A O 1
ATOM 664 N N . MET A 1 89 ? -8.980 -4.867 11.409 1.00 88.69 89 MET A N 1
ATOM 665 C CA . MET A 1 89 ? -10.378 -5.279 11.235 1.00 88.69 89 MET A CA 1
ATOM 666 C C . MET A 1 89 ? -11.093 -5.589 12.553 1.00 88.69 89 MET A C 1
ATOM 668 O O . MET A 1 89 ? -12.306 -5.448 12.614 1.00 88.6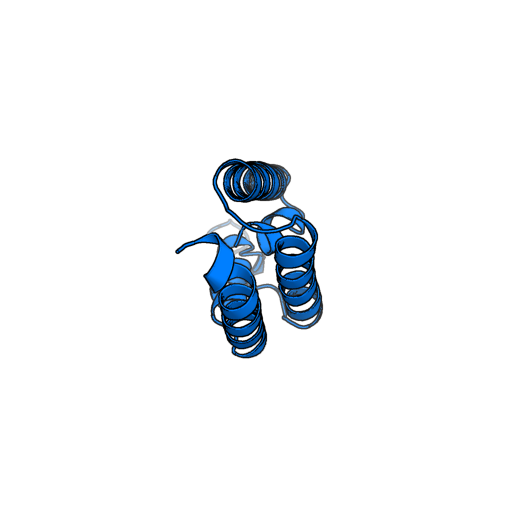9 89 MET A O 1
ATOM 672 N N . ARG A 1 90 ? -10.382 -6.012 13.607 1.00 90.44 90 ARG A N 1
ATOM 673 C CA . ARG A 1 90 ? -10.990 -6.181 14.939 1.00 90.44 90 ARG A CA 1
ATOM 674 C C . ARG A 1 90 ? -11.332 -4.845 15.595 1.00 90.44 90 ARG A C 1
ATOM 676 O O . ARG A 1 90 ? -12.342 -4.791 16.283 1.00 90.44 90 ARG A O 1
ATOM 683 N N . HIS A 1 91 ? -10.512 -3.817 15.382 1.00 87.25 91 HIS A N 1
ATOM 684 C CA . HIS A 1 91 ? -10.769 -2.469 15.899 1.00 87.25 91 HIS A CA 1
ATOM 685 C C . HIS A 1 91 ? -11.904 -1.794 15.135 1.00 87.25 91 HIS A C 1
ATOM 687 O O . HIS A 1 91 ? -12.769 -1.208 15.761 1.00 87.25 91 HIS A O 1
ATOM 693 N N . LEU A 1 92 ? -11.952 -1.989 13.815 1.00 86.50 92 LEU A N 1
ATOM 694 C CA . LEU A 1 92 ? -13.015 -1.473 12.952 1.00 86.50 92 LEU A CA 1
ATOM 695 C C . LEU A 1 92 ? -14.342 -2.233 13.102 1.00 86.50 92 LEU A C 1
ATOM 697 O O . LEU A 1 92 ? -15.388 -1.707 12.757 1.00 86.50 92 LEU A O 1
ATOM 701 N N . ALA A 1 93 ? -14.332 -3.483 13.579 1.00 87.31 93 ALA A N 1
ATOM 702 C CA . ALA A 1 93 ? -15.527 -4.333 13.629 1.00 87.31 93 ALA A CA 1
ATOM 703 C C . ALA A 1 93 ? -16.772 -3.698 14.291 1.00 87.31 93 ALA A C 1
ATOM 705 O O . ALA A 1 93 ? -17.866 -3.972 13.796 1.00 87.31 93 ALA A O 1
ATOM 706 N N . PRO A 1 94 ? -16.669 -2.902 15.376 1.00 87.00 94 PRO A N 1
ATOM 707 C CA . PRO A 1 94 ? -17.814 -2.211 15.966 1.00 87.00 94 PRO A CA 1
ATOM 708 C C . PRO A 1 94 ? -18.471 -1.199 15.023 1.00 87.00 94 PRO A C 1
ATOM 710 O O . PRO A 1 94 ? -19.685 -1.055 15.072 1.00 87.00 94 PRO A O 1
ATOM 713 N N . ASP A 1 95 ? -17.704 -0.559 14.138 1.00 85.19 95 ASP A N 1
ATOM 714 C CA . ASP A 1 95 ? -18.203 0.493 13.243 1.00 85.19 95 ASP A CA 1
ATOM 715 C C . ASP A 1 95 ? -18.913 -0.058 11.993 1.00 85.19 95 ASP A C 1
ATOM 717 O O . ASP A 1 95 ? -19.463 0.705 11.201 1.00 85.19 95 ASP A O 1
ATOM 721 N N . TYR A 1 96 ? -18.887 -1.382 11.803 1.00 79.38 96 TYR A N 1
ATOM 722 C CA . TYR A 1 96 ? -19.501 -2.104 10.679 1.00 79.38 96 TYR A CA 1
ATOM 723 C C . TYR A 1 96 ? -20.674 -3.008 11.110 1.00 79.38 96 TYR A C 1
ATOM 725 O O . TYR A 1 96 ? -21.088 -3.881 10.342 1.00 79.38 96 TYR A O 1
ATOM 733 N N . ARG A 1 97 ? -21.170 -2.858 12.342 1.00 71.94 97 ARG A N 1
ATOM 734 C CA . ARG A 1 97 ? -22.368 -3.547 12.850 1.00 71.94 97 ARG A CA 1
ATOM 735 C C . ARG A 1 97 ? -23.573 -2.625 12.808 1.00 71.94 97 ARG A C 1
ATOM 737 O O . ARG A 1 97 ? -24.666 -3.161 12.530 1.00 71.94 97 ARG A O 1
#

Organism: NCBI:txid418223

Radius of gyration: 15.49 Å; chains: 1; bounding box: 42×21×43 Å

Sequence (97 aa):
MAACLTRQDVPYLREQGHLWGNAILQRGHGSVEDWTTLADAVGAAAARQTMSMARGDGAVHDALKPMPLLFCHELVRSPAVRAAKVRAMRHLAPDYR

Secondary structure (DSSP, 8-state):
-HHHHTT-SSHHHHHHHHHHHHHHHHH--S-HHHHHHHHHHHHHHHTTSPPPEEE--SSSTT-EEE-HHHHHHHHHHSHHHHHHHHHHHHHHGGGG-

pLDDT: mean 90.61, std 8.59, range [56.5, 98.19]

Foldseek 3Di:
DLLLQCPDPPVVSVVVSVVVLVVCVVPAFDDVVLVVQLSVLLVVLLVVDDFDWDQDPDPPRPDTDGDSVVSSVVSCVDPSSVVSVVVSCVVRVVRVD